Protein AF-A0A7I9XL00-F1 (afdb_monomer_lite)

Radius of gyration: 15.62 Å; chains: 1; bounding box: 48×30×44 Å

Foldseek 3Di:
DPDPDDPQVVLVVLLLVLLLVLLCVLCVVPDDPPPVLVSSLLSVLLQLLLQVLLVPDPDRDPPRRDVVNSVLSNVCSVPDDQPCLCVVPVVCVDPVNLVVLLVVLCVSCVPSDDPPDDPPSVSSSSSSSSSNSSNNVSVVVVVVVVD

pLDDT: mean 73.51, std 13.38, range [37.62, 92.44]

Organism: NCBI:txid386913

Structure (mmCIF, N/CA/C/O backbone):
data_AF-A0A7I9XL00-F1
#
_entry.id   AF-A0A7I9XL00-F1
#
loop_
_atom_site.group_PDB
_atom_site.id
_atom_site.type_symbol
_atom_site.label_atom_id
_atom_site.label_alt_id
_atom_site.label_comp_id
_atom_site.label_asym_id
_atom_site.label_entity_id
_atom_site.label_seq_id
_atom_site.pdbx_PDB_ins_code
_atom_site.Cartn_x
_atom_site.Cartn_y
_atom_site.Cartn_z
_atom_site.occupancy
_atom_site.B_iso_or_equiv
_atom_site.auth_seq_id
_atom_site.auth_comp_id
_atom_site.auth_asym_id
_atom_site.auth_atom_id
_atom_site.pdbx_PDB_model_num
ATOM 1 N N . MET A 1 1 ? 33.917 -15.571 14.246 1.00 37.62 1 MET A N 1
ATOM 2 C CA . MET A 1 1 ? 33.059 -14.558 14.892 1.00 37.62 1 MET A CA 1
ATOM 3 C C . MET A 1 1 ? 31.916 -14.260 13.942 1.00 37.62 1 MET A C 1
ATOM 5 O O . MET A 1 1 ? 32.105 -13.532 12.979 1.00 37.62 1 MET A O 1
ATOM 9 N N . THR A 1 2 ? 30.776 -14.913 14.133 1.00 39.12 2 THR A N 1
ATOM 10 C CA . THR A 1 2 ? 29.528 -14.564 13.445 1.00 39.12 2 THR A CA 1
ATOM 11 C C . THR A 1 2 ? 28.988 -13.285 14.088 1.00 39.12 2 THR A C 1
ATOM 13 O O . THR A 1 2 ? 28.941 -13.229 15.319 1.00 39.12 2 THR A O 1
ATOM 16 N N . PRO A 1 3 ? 28.631 -12.242 13.319 1.00 50.84 3 PRO A N 1
ATOM 17 C CA . PRO A 1 3 ? 28.028 -11.056 13.904 1.00 50.84 3 PRO A CA 1
ATOM 18 C C . PRO A 1 3 ? 26.672 -11.455 14.493 1.00 50.84 3 PRO A C 1
ATOM 20 O O . PRO A 1 3 ? 25.830 -12.025 13.798 1.00 50.84 3 PRO A O 1
ATOM 23 N N . VAL A 1 4 ? 26.484 -11.195 15.787 1.00 48.94 4 VAL A N 1
ATOM 24 C CA . VAL A 1 4 ? 25.173 -11.286 16.433 1.00 48.94 4 VAL A CA 1
ATOM 25 C C . VAL A 1 4 ? 24.336 -10.165 15.832 1.00 48.94 4 VAL A C 1
ATOM 27 O O . VAL A 1 4 ? 24.581 -8.993 16.107 1.00 48.94 4 VAL A O 1
ATOM 30 N N . MET A 1 5 ? 23.416 -10.518 14.937 1.00 50.34 5 MET A N 1
ATOM 31 C CA . MET A 1 5 ? 22.439 -9.566 14.416 1.00 50.34 5 MET A CA 1
ATOM 32 C C . MET A 1 5 ? 21.554 -9.072 15.557 1.00 50.34 5 MET A C 1
ATOM 34 O O . MET A 1 5 ? 21.113 -9.865 16.391 1.00 50.34 5 MET A O 1
ATOM 38 N N . SER A 1 6 ? 21.289 -7.769 15.569 1.00 56.19 6 SER A N 1
ATOM 39 C CA . SER A 1 6 ? 20.308 -7.170 16.469 1.00 56.19 6 SER A CA 1
ATOM 40 C C . SER A 1 6 ? 18.910 -7.716 16.154 1.00 56.19 6 SER A C 1
ATOM 42 O O . SER A 1 6 ? 18.610 -8.014 14.997 1.00 56.19 6 SER A O 1
ATOM 44 N N . THR A 1 7 ? 18.037 -7.826 17.156 1.00 55.16 7 THR A N 1
ATOM 45 C CA . THR A 1 7 ? 16.632 -8.237 16.973 1.00 55.16 7 THR A CA 1
ATOM 46 C C . THR A 1 7 ? 15.918 -7.359 15.942 1.00 55.16 7 THR A C 1
ATOM 48 O O . THR A 1 7 ? 15.261 -7.884 15.050 1.00 55.16 7 THR A O 1
ATOM 51 N N . ALA A 1 8 ? 16.193 -6.052 15.944 1.00 53.59 8 ALA A N 1
ATOM 52 C CA . ALA A 1 8 ? 15.658 -5.112 14.958 1.00 53.59 8 ALA A CA 1
ATOM 53 C C . ALA A 1 8 ? 16.047 -5.452 13.500 1.00 53.59 8 ALA A C 1
ATOM 55 O O . ALA A 1 8 ? 15.244 -5.273 12.586 1.00 53.59 8 ALA A O 1
ATOM 56 N N . ASP A 1 9 ? 17.252 -5.989 13.262 1.00 54.12 9 ASP A N 1
ATOM 57 C CA . ASP A 1 9 ? 17.692 -6.392 11.915 1.00 54.12 9 ASP A CA 1
ATOM 58 C C . ASP A 1 9 ? 17.004 -7.679 11.439 1.00 54.12 9 ASP A C 1
ATOM 60 O O . ASP A 1 9 ? 16.844 -7.897 10.234 1.00 54.12 9 ASP A O 1
ATOM 64 N N . VAL A 1 10 ? 16.625 -8.556 12.372 1.00 58.06 10 VAL A N 1
ATOM 65 C CA . VAL A 1 10 ? 15.839 -9.763 12.085 1.00 58.06 10 VAL A CA 1
ATOM 66 C C . VAL A 1 10 ? 14.405 -9.369 11.731 1.00 58.06 10 VAL A C 1
ATOM 68 O O . VAL A 1 10 ? 13.875 -9.850 10.728 1.00 58.06 10 VAL A O 1
ATOM 71 N N . ASP A 1 11 ? 13.823 -8.434 12.480 1.00 64.38 11 ASP A N 1
ATOM 72 C CA . ASP A 1 11 ? 12.448 -7.969 12.290 1.00 64.38 11 ASP A CA 1
ATOM 73 C C . ASP A 1 11 ? 12.262 -7.279 10.928 1.00 64.38 11 ASP A C 1
ATOM 75 O O . ASP A 1 11 ? 11.355 -7.624 10.169 1.00 64.38 11 ASP A O 1
ATOM 79 N N . VAL A 1 12 ? 13.190 -6.398 10.532 1.00 62.38 12 VAL A N 1
ATOM 80 C CA . VAL A 1 12 ? 13.164 -5.741 9.209 1.00 62.38 12 VAL A CA 1
ATOM 81 C C . VAL A 1 12 ? 13.325 -6.744 8.059 1.00 62.38 12 VAL A C 1
ATOM 83 O O . VAL A 1 12 ? 12.672 -6.614 7.020 1.00 62.38 12 VAL A O 1
ATOM 86 N N . ARG A 1 13 ? 14.168 -7.775 8.213 1.00 66.81 13 ARG A N 1
ATOM 87 C CA . ARG A 1 13 ? 14.308 -8.826 7.186 1.00 66.81 13 ARG A CA 1
ATOM 88 C C . ARG A 1 13 ? 13.046 -9.665 7.045 1.00 66.81 13 ARG A C 1
ATOM 90 O O . ARG A 1 13 ? 12.687 -10.010 5.920 1.00 66.81 13 ARG A O 1
ATOM 97 N N . ASN A 1 14 ? 12.384 -9.979 8.155 1.00 71.50 14 ASN A N 1
ATOM 98 C CA . ASN A 1 14 ? 11.127 -10.716 8.141 1.00 71.50 14 ASN A CA 1
ATOM 99 C C . ASN A 1 14 ? 10.037 -9.904 7.440 1.00 71.50 14 ASN A C 1
ATOM 101 O O . ASN A 1 14 ? 9.396 -10.428 6.535 1.00 71.50 14 ASN A O 1
ATOM 105 N N . LEU A 1 15 ? 9.916 -8.608 7.741 1.00 68.38 15 LEU A N 1
ATOM 106 C CA . LEU A 1 15 ? 8.990 -7.725 7.031 1.00 68.38 15 LEU A CA 1
ATOM 107 C C . LEU A 1 15 ? 9.270 -7.646 5.539 1.00 68.38 15 LEU A C 1
ATOM 109 O O . LEU A 1 15 ? 8.351 -7.754 4.738 1.00 68.38 15 LEU A O 1
ATOM 113 N N . ARG A 1 16 ? 10.536 -7.507 5.141 1.00 73.12 16 ARG A N 1
ATOM 114 C CA . ARG A 1 16 ? 10.888 -7.476 3.719 1.00 73.12 16 ARG A CA 1
ATOM 115 C C . ARG A 1 16 ? 10.515 -8.779 3.016 1.00 73.12 16 ARG A C 1
ATOM 117 O O . ARG A 1 16 ? 10.042 -8.750 1.886 1.00 73.12 16 ARG A O 1
ATOM 124 N N . ARG A 1 17 ? 10.694 -9.922 3.684 1.00 77.50 17 ARG A N 1
ATOM 125 C CA . ARG A 1 17 ? 10.269 -11.231 3.171 1.00 77.50 17 ARG A CA 1
ATOM 126 C C . ARG A 1 17 ? 8.745 -11.329 3.051 1.00 77.50 17 ARG A C 1
ATOM 128 O O . ARG A 1 17 ? 8.262 -11.888 2.069 1.00 77.50 17 ARG A O 1
ATOM 135 N N . LEU A 1 18 ? 8.004 -10.784 4.013 1.00 75.25 18 LEU A N 1
ATOM 136 C CA . LEU A 1 18 ? 6.541 -10.728 3.982 1.00 75.25 18 LEU A CA 1
ATOM 137 C C . LEU A 1 18 ? 6.033 -9.820 2.867 1.00 75.25 18 LEU A C 1
ATOM 139 O O . LEU A 1 18 ? 5.229 -10.259 2.054 1.00 75.25 18 LEU A O 1
ATOM 143 N N . ALA A 1 19 ? 6.588 -8.617 2.751 1.00 76.31 19 ALA A N 1
ATOM 144 C CA . ALA A 1 19 ? 6.299 -7.687 1.667 1.00 76.31 19 ALA A CA 1
ATOM 145 C C . ALA A 1 19 ? 6.606 -8.309 0.296 1.00 76.31 19 ALA A C 1
ATOM 147 O O . ALA A 1 19 ? 5.805 -8.191 -0.624 1.00 76.31 19 ALA A O 1
ATOM 148 N N . ARG A 1 20 ? 7.714 -9.054 0.169 1.00 78.69 20 ARG A N 1
ATOM 149 C CA . ARG A 1 20 ? 8.027 -9.812 -1.052 1.00 78.69 20 ARG A CA 1
ATOM 150 C C . ARG A 1 20 ? 6.998 -10.909 -1.329 1.00 78.69 20 ARG A C 1
ATOM 152 O O . ARG A 1 20 ? 6.561 -11.051 -2.460 1.00 78.69 20 ARG A O 1
ATOM 159 N N . THR A 1 21 ? 6.562 -11.636 -0.301 1.00 78.12 21 THR A N 1
ATOM 160 C CA . THR A 1 21 ? 5.503 -12.655 -0.428 1.00 78.12 21 THR A CA 1
ATOM 161 C C . THR A 1 21 ? 4.178 -12.021 -0.868 1.00 78.12 21 THR A C 1
ATOM 163 O O . THR A 1 21 ? 3.492 -12.573 -1.724 1.00 78.12 21 THR A O 1
ATOM 166 N N . ARG A 1 22 ? 3.835 -10.834 -0.344 1.00 74.62 22 ARG A N 1
ATOM 167 C CA . ARG A 1 22 ? 2.649 -10.073 -0.771 1.00 74.62 22 ARG A CA 1
ATOM 168 C C . ARG A 1 22 ? 2.774 -9.630 -2.219 1.00 74.62 22 ARG A C 1
ATOM 170 O O . ARG A 1 22 ? 1.870 -9.877 -3.007 1.00 74.62 22 ARG A O 1
ATOM 177 N N . ALA A 1 23 ? 3.915 -9.044 -2.572 1.00 75.38 23 ALA A N 1
ATOM 178 C CA . ALA A 1 23 ? 4.228 -8.651 -3.935 1.00 75.38 23 ALA A CA 1
ATOM 179 C C . ALA A 1 23 ? 4.119 -9.838 -4.895 1.00 75.38 23 ALA A C 1
ATOM 181 O O . ALA A 1 23 ? 3.511 -9.704 -5.946 1.00 75.38 23 ALA A O 1
ATOM 182 N N . GLU A 1 24 ? 4.633 -11.016 -4.539 1.00 76.12 24 GLU A N 1
ATOM 183 C CA . GLU A 1 24 ? 4.472 -12.237 -5.335 1.00 76.12 24 GLU A CA 1
ATOM 184 C C . GLU A 1 24 ? 3.000 -12.640 -5.496 1.00 76.12 24 GLU A C 1
ATOM 186 O O . GLU A 1 24 ? 2.601 -13.036 -6.587 1.00 76.12 24 GLU A O 1
ATOM 191 N N . LEU A 1 25 ? 2.177 -12.539 -4.447 1.00 74.19 25 LEU A N 1
ATOM 192 C CA . LEU A 1 25 ? 0.742 -12.838 -4.528 1.00 74.19 25 LEU A CA 1
ATOM 193 C C . LEU A 1 25 ? -0.002 -11.862 -5.449 1.00 74.19 25 LEU A C 1
ATOM 195 O O . LEU A 1 25 ? -0.753 -12.316 -6.308 1.00 74.19 25 LEU A O 1
ATOM 199 N N . LEU A 1 26 ? 0.251 -10.558 -5.306 1.00 67.94 26 LEU A N 1
ATOM 200 C CA . LEU A 1 26 ? -0.349 -9.496 -6.125 1.00 67.94 26 LEU A CA 1
ATOM 201 C C . LEU A 1 26 ? 0.114 -9.591 -7.589 1.00 67.94 26 LEU A C 1
ATOM 203 O O . LEU A 1 26 ? -0.676 -9.484 -8.520 1.00 67.94 26 LEU A O 1
ATOM 207 N N . THR A 1 27 ? 1.398 -9.881 -7.811 1.00 65.69 27 THR A N 1
ATOM 208 C CA . THR A 1 27 ? 2.011 -9.877 -9.151 1.00 65.69 27 THR A CA 1
ATOM 209 C C . THR A 1 27 ? 1.948 -11.210 -9.892 1.00 65.69 27 THR A C 1
ATOM 211 O O . THR A 1 27 ? 2.358 -11.267 -11.054 1.00 65.69 27 THR A O 1
ATOM 214 N N . ARG A 1 28 ? 1.395 -12.277 -9.296 1.00 64.19 28 ARG A N 1
ATOM 215 C CA . ARG A 1 28 ? 1.171 -13.581 -9.964 1.00 64.19 28 ARG A CA 1
ATOM 216 C C . ARG A 1 28 ? 0.326 -13.490 -11.242 1.00 64.19 28 ARG A C 1
ATOM 218 O O . ARG A 1 28 ? 0.296 -14.450 -12.007 1.00 64.19 28 ARG A O 1
ATOM 225 N N . LEU A 1 29 ? -0.330 -12.355 -11.481 1.00 52.41 29 LEU A N 1
ATOM 226 C CA . LEU A 1 29 ? -1.083 -12.048 -12.698 1.00 52.41 29 LEU A CA 1
ATOM 227 C C . LEU A 1 29 ? -0.230 -11.410 -13.816 1.00 52.41 29 LEU A C 1
ATOM 229 O O . LEU A 1 29 ? -0.656 -11.412 -14.968 1.00 52.41 29 LEU A O 1
ATOM 233 N N . VAL A 1 30 ? 0.967 -10.895 -13.505 1.00 51.94 30 VAL A N 1
ATOM 234 C CA . VAL A 1 30 ? 1.711 -9.963 -14.377 1.00 51.94 30 VAL A CA 1
ATOM 235 C C . VAL A 1 30 ? 3.178 -10.358 -14.583 1.00 51.94 30 VAL A C 1
ATOM 237 O O . VAL A 1 30 ? 3.745 -10.087 -15.643 1.00 51.94 30 VAL A O 1
ATOM 240 N N . LEU A 1 31 ? 3.809 -11.035 -13.617 1.00 52.59 31 LEU A N 1
ATOM 241 C CA . LEU A 1 31 ? 5.235 -11.367 -13.674 1.00 52.59 31 LEU A CA 1
ATOM 242 C C . LEU A 1 31 ? 5.494 -12.881 -13.724 1.00 52.59 31 LEU A C 1
ATOM 244 O O . LEU A 1 31 ? 4.894 -13.637 -12.957 1.00 52.59 31 LEU A O 1
ATOM 248 N N . PRO A 1 32 ? 6.420 -13.353 -14.583 1.00 54.34 32 PRO A N 1
ATOM 249 C CA . PRO A 1 32 ? 6.873 -14.736 -14.535 1.00 54.34 32 PRO A CA 1
ATOM 250 C C . PRO A 1 32 ? 7.532 -15.057 -13.177 1.00 54.34 32 PRO A C 1
ATOM 252 O O . PRO A 1 32 ? 8.113 -14.172 -12.542 1.00 54.34 32 PRO A O 1
ATOM 255 N N . PRO A 1 33 ? 7.512 -16.319 -12.721 1.00 54.44 33 PRO A N 1
ATOM 256 C CA . PRO A 1 33 ? 8.251 -16.734 -11.529 1.00 54.44 33 PRO A CA 1
ATOM 257 C C . PRO A 1 33 ? 9.761 -16.456 -11.659 1.00 54.44 33 PRO A C 1
ATOM 259 O O . PRO A 1 33 ? 10.343 -16.710 -12.712 1.00 54.44 33 PRO A O 1
ATOM 262 N N . GLY A 1 34 ? 10.412 -15.998 -10.581 1.00 57.09 34 GLY A N 1
ATOM 263 C CA . GLY A 1 34 ? 11.878 -15.864 -10.504 1.00 57.09 34 GLY A CA 1
ATOM 264 C C . GLY A 1 34 ? 12.460 -14.496 -10.884 1.00 57.09 34 GLY A C 1
ATOM 265 O O . GLY A 1 34 ? 13.677 -14.363 -11.000 1.00 57.09 34 GLY A O 1
ATOM 266 N N . HIS A 1 35 ? 11.631 -13.466 -11.059 1.00 64.75 35 HIS A N 1
ATOM 267 C CA . HIS A 1 35 ? 12.107 -12.093 -11.240 1.00 64.75 35 HIS A CA 1
ATOM 268 C C . HIS A 1 35 ? 12.336 -11.398 -9.882 1.00 64.75 35 HIS A C 1
ATOM 270 O O . HIS A 1 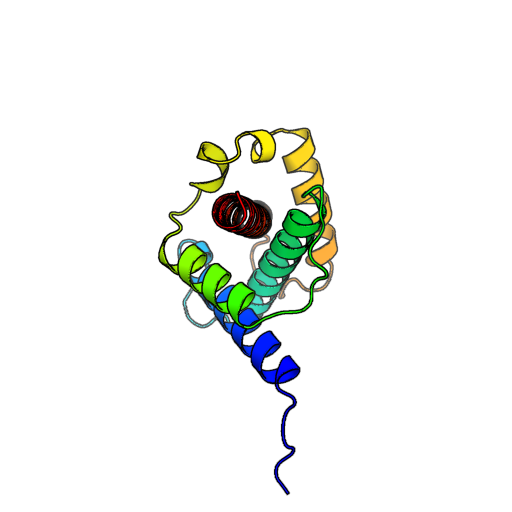35 ? 11.643 -10.453 -9.514 1.00 64.75 35 HIS A O 1
ATOM 276 N N . ASP A 1 36 ? 13.340 -11.850 -9.129 1.00 64.69 36 ASP A N 1
ATOM 277 C CA . ASP A 1 36 ? 13.667 -11.308 -7.797 1.00 64.69 36 ASP A CA 1
ATOM 278 C C . ASP A 1 36 ? 13.859 -9.769 -7.750 1.00 64.69 36 ASP A C 1
ATOM 280 O O . ASP A 1 36 ? 13.385 -9.147 -6.795 1.00 64.69 36 ASP A O 1
ATOM 284 N N . PRO A 1 37 ? 14.465 -9.100 -8.761 1.00 70.69 37 PRO A N 1
ATOM 285 C CA . PRO A 1 37 ? 14.680 -7.650 -8.707 1.00 70.69 37 PRO A CA 1
ATOM 286 C C . PRO A 1 37 ? 13.396 -6.815 -8.709 1.00 70.69 37 PRO A C 1
ATOM 288 O O . PRO A 1 37 ? 13.352 -5.761 -8.081 1.00 70.69 37 PRO A O 1
ATOM 291 N N . ILE A 1 38 ? 12.346 -7.259 -9.409 1.00 75.19 38 ILE A N 1
ATOM 292 C CA . ILE A 1 38 ? 11.084 -6.508 -9.460 1.00 75.19 38 ILE A CA 1
ATOM 293 C C . ILE A 1 38 ? 10.246 -6.757 -8.207 1.00 75.19 38 ILE A C 1
ATOM 295 O O . ILE A 1 38 ? 9.614 -5.829 -7.711 1.00 75.19 38 ILE A O 1
ATOM 299 N N . LEU A 1 39 ? 10.324 -7.958 -7.628 1.00 76.25 39 LEU A N 1
ATOM 300 C CA . LEU A 1 39 ? 9.679 -8.270 -6.353 1.00 76.25 39 LEU A CA 1
ATOM 301 C C . LEU A 1 39 ? 10.239 -7.421 -5.207 1.00 76.25 39 LEU A C 1
ATOM 303 O O . LEU A 1 39 ? 9.489 -7.026 -4.319 1.00 76.25 39 LEU A O 1
ATOM 307 N N . ASP A 1 40 ? 11.530 -7.082 -5.247 1.00 78.44 40 ASP A N 1
ATOM 308 C CA . ASP A 1 40 ? 12.135 -6.165 -4.277 1.00 78.44 40 ASP A CA 1
ATOM 309 C C . ASP A 1 40 ? 11.616 -4.733 -4.398 1.00 78.44 40 ASP A C 1
ATOM 311 O O . ASP A 1 40 ? 11.383 -4.081 -3.380 1.00 78.44 40 ASP A O 1
ATOM 315 N N . ILE A 1 41 ? 11.378 -4.261 -5.622 1.00 80.81 41 ILE A N 1
ATOM 316 C CA . ILE A 1 41 ? 10.772 -2.947 -5.871 1.00 80.81 41 ILE A CA 1
ATOM 317 C C . ILE A 1 41 ? 9.329 -2.935 -5.362 1.00 80.81 41 ILE A C 1
ATOM 319 O O . ILE A 1 41 ? 8.948 -2.026 -4.629 1.00 80.81 41 ILE A O 1
ATOM 323 N N . MET A 1 42 ? 8.551 -3.968 -5.685 1.00 82.31 42 MET A N 1
ATOM 324 C CA . MET A 1 42 ? 7.167 -4.106 -5.226 1.00 82.31 42 MET A CA 1
ATOM 325 C C . MET A 1 42 ? 7.066 -4.213 -3.701 1.00 82.31 42 MET A C 1
ATOM 327 O O . MET A 1 42 ? 6.226 -3.559 -3.091 1.00 82.31 42 MET A O 1
ATOM 331 N N . ALA A 1 43 ? 7.972 -4.955 -3.059 1.00 82.50 43 ALA A N 1
ATOM 332 C CA . ALA A 1 43 ? 8.056 -5.012 -1.603 1.00 82.50 43 ALA A CA 1
ATOM 333 C C . ALA A 1 43 ? 8.363 -3.634 -0.990 1.00 82.50 43 ALA A C 1
ATOM 335 O O . ALA A 1 43 ? 7.808 -3.279 0.049 1.00 82.50 43 ALA A O 1
ATOM 336 N N . THR A 1 44 ? 9.235 -2.842 -1.624 1.00 85.00 44 THR A N 1
ATOM 337 C CA . THR A 1 44 ? 9.514 -1.465 -1.195 1.00 85.00 44 THR A CA 1
ATOM 338 C C . THR A 1 44 ? 8.300 -0.555 -1.360 1.00 85.00 44 THR A C 1
ATOM 340 O O . THR A 1 44 ? 8.025 0.227 -0.454 1.00 85.00 44 THR A O 1
ATOM 343 N N . ILE A 1 45 ? 7.558 -0.675 -2.462 1.00 88.19 45 ILE A N 1
ATOM 344 C CA . ILE A 1 45 ? 6.324 0.087 -2.684 1.00 88.19 45 ILE A CA 1
ATOM 345 C C . ILE A 1 45 ? 5.284 -0.239 -1.604 1.00 88.19 45 ILE A C 1
ATOM 347 O O . ILE A 1 45 ? 4.739 0.674 -0.990 1.00 88.19 45 I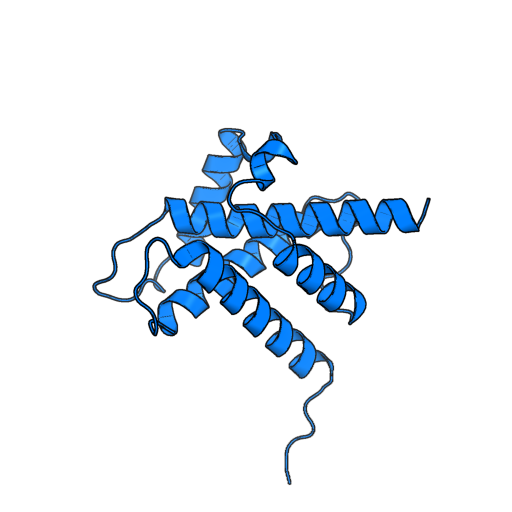LE A O 1
ATOM 351 N N . TRP A 1 46 ? 5.066 -1.523 -1.317 1.00 87.62 46 TRP A N 1
ATOM 352 C CA . TRP A 1 46 ? 4.119 -1.957 -0.290 1.00 87.62 46 TRP A CA 1
ATOM 353 C C . TRP A 1 46 ? 4.490 -1.436 1.107 1.00 87.62 46 TRP A C 1
ATOM 355 O O . TRP A 1 46 ? 3.641 -0.925 1.831 1.00 87.62 46 TRP A O 1
ATOM 365 N N . LEU A 1 47 ? 5.775 -1.508 1.482 1.00 84.81 47 LEU A N 1
ATOM 366 C CA . LEU A 1 47 ? 6.261 -0.983 2.765 1.00 84.81 47 LEU A CA 1
ATOM 367 C C . LEU A 1 47 ? 6.123 0.543 2.872 1.00 84.81 47 LEU A C 1
ATOM 369 O O . LEU A 1 47 ? 5.873 1.059 3.965 1.00 84.81 47 LEU A O 1
ATOM 373 N N . ASP A 1 48 ? 6.293 1.268 1.764 1.00 88.94 48 ASP A N 1
ATOM 374 C CA . ASP A 1 48 ? 6.049 2.712 1.732 1.00 88.94 48 ASP A CA 1
ATOM 375 C C . ASP A 1 48 ? 4.565 3.024 1.955 1.00 88.94 48 ASP A C 1
ATOM 377 O O . ASP A 1 48 ? 4.247 3.861 2.798 1.00 88.94 48 ASP A O 1
ATOM 381 N N . GLY A 1 49 ? 3.668 2.292 1.288 1.00 89.31 49 GLY A N 1
ATOM 382 C CA . GLY A 1 49 ? 2.223 2.399 1.493 1.00 89.31 49 GLY A CA 1
ATOM 383 C C . GLY A 1 49 ? 1.818 2.101 2.934 1.00 89.31 49 GLY A C 1
ATOM 384 O O . GLY A 1 49 ? 1.133 2.898 3.569 1.00 89.31 49 GLY A O 1
ATOM 385 N N . LEU A 1 50 ? 2.340 1.016 3.511 1.00 87.06 50 LEU A N 1
ATOM 386 C CA . LEU A 1 50 ? 2.131 0.673 4.920 1.00 87.06 50 LEU A CA 1
ATOM 387 C C . LEU A 1 50 ? 2.560 1.804 5.861 1.00 87.06 50 LEU A C 1
ATOM 389 O O . LEU A 1 50 ? 1.855 2.155 6.807 1.00 87.06 50 LEU A O 1
ATOM 393 N N . THR A 1 51 ? 3.716 2.403 5.586 1.00 86.06 51 THR A N 1
ATOM 394 C CA . THR A 1 51 ? 4.215 3.539 6.362 1.00 86.06 51 THR A CA 1
ATOM 395 C C . THR A 1 51 ? 3.285 4.746 6.240 1.00 86.06 51 THR A C 1
ATOM 397 O O . THR A 1 51 ? 3.001 5.392 7.247 1.00 86.06 51 THR A O 1
ATOM 400 N N . ALA A 1 52 ? 2.793 5.039 5.033 1.00 88.62 52 ALA A N 1
ATOM 401 C CA . ALA A 1 52 ? 1.845 6.121 4.798 1.00 88.62 52 ALA A CA 1
ATOM 402 C C . ALA A 1 52 ? 0.516 5.882 5.536 1.00 88.62 52 ALA A C 1
ATOM 404 O O . ALA A 1 52 ? 0.036 6.786 6.215 1.00 88.62 52 ALA A O 1
ATOM 405 N N . GLY A 1 53 ? -0.026 4.661 5.510 1.00 87.06 53 GLY A N 1
ATOM 406 C CA . GLY A 1 53 ? -1.250 4.316 6.239 1.00 87.06 53 GLY A CA 1
ATOM 407 C C . GLY A 1 53 ? -1.128 4.528 7.752 1.00 87.06 53 GLY A C 1
ATOM 408 O O . GLY A 1 53 ? -2.014 5.116 8.368 1.00 87.06 53 GLY A O 1
ATOM 409 N N . PHE A 1 54 ? 0.004 4.161 8.362 1.00 84.56 54 PHE A N 1
ATOM 410 C CA . PHE A 1 54 ? 0.236 4.442 9.787 1.00 84.56 54 PHE A CA 1
ATOM 411 C C . PHE A 1 54 ? 0.381 5.935 10.108 1.00 84.56 54 PHE A C 1
ATOM 413 O O . PHE A 1 54 ? 0.159 6.341 11.246 1.00 84.56 54 PHE A O 1
ATOM 420 N N . GLN A 1 55 ? 0.741 6.769 9.133 1.00 85.25 55 GLN A N 1
ATOM 421 C CA . GLN A 1 55 ? 0.772 8.225 9.306 1.00 85.25 55 GLN A CA 1
ATOM 422 C C . GLN A 1 55 ? -0.618 8.863 9.196 1.00 85.25 55 GLN A C 1
ATOM 424 O O . GLN A 1 55 ? -0.792 9.995 9.642 1.00 85.25 55 GLN A O 1
ATOM 429 N N . MET A 1 56 ? -1.598 8.160 8.620 1.00 85.00 56 MET A N 1
ATOM 430 C CA . MET A 1 56 ? -2.969 8.654 8.451 1.00 85.00 56 MET A CA 1
ATOM 431 C C . MET A 1 56 ? -3.825 8.506 9.717 1.00 85.00 56 MET A C 1
ATOM 433 O O . MET A 1 56 ? -4.867 9.148 9.823 1.00 85.00 56 MET A O 1
ATOM 437 N N . VAL A 1 57 ? -3.406 7.691 10.688 1.00 81.62 57 VAL A N 1
ATOM 438 C CA . VAL A 1 57 ? -4.145 7.486 11.943 1.00 81.62 57 VAL A CA 1
ATOM 439 C C . VAL A 1 57 ? -3.794 8.534 13.004 1.00 81.62 57 VAL A C 1
ATOM 441 O O . VAL A 1 57 ? -2.636 8.909 13.165 1.00 81.62 57 VAL A O 1
ATOM 444 N N . GLU A 1 58 ? -4.804 8.992 13.761 1.00 61.16 58 GLU A N 1
ATOM 445 C CA . GLU A 1 58 ? -4.709 10.111 14.726 1.00 61.16 58 GLU A CA 1
ATOM 446 C C . GLU A 1 58 ? -3.635 9.926 15.815 1.00 61.16 58 GLU A C 1
ATOM 448 O O . GLU A 1 58 ? -3.141 10.905 16.374 1.00 61.16 58 GLU A O 1
ATOM 453 N N . HIS A 1 59 ? -3.263 8.677 16.110 1.00 59.94 59 HIS A N 1
ATOM 454 C CA . HIS A 1 59 ? -2.201 8.318 17.048 1.00 59.94 59 HIS A CA 1
ATOM 455 C C . HIS A 1 59 ? -1.136 7.514 16.298 1.00 59.94 59 HIS A C 1
ATOM 457 O O . HIS A 1 59 ? -1.156 6.285 16.359 1.00 59.94 59 HIS A O 1
ATOM 463 N N . PRO A 1 60 ? -0.227 8.175 15.560 1.00 55.44 60 PRO A N 1
ATOM 464 C CA . PRO A 1 60 ? 0.760 7.475 14.756 1.00 55.44 60 PRO A CA 1
ATOM 465 C C . PRO A 1 60 ? 1.663 6.653 15.677 1.00 55.44 60 PRO A C 1
ATOM 467 O O . PRO A 1 60 ? 2.468 7.198 16.440 1.00 55.44 60 PRO A O 1
ATOM 470 N N . THR A 1 61 ? 1.525 5.329 15.623 1.00 53.16 61 THR A N 1
ATOM 471 C CA . THR A 1 61 ? 2.452 4.418 16.288 1.00 53.16 61 THR A CA 1
ATOM 472 C C . THR A 1 61 ? 3.830 4.675 15.677 1.00 53.16 61 THR A C 1
ATOM 474 O O . THR A 1 61 ? 3.958 4.632 14.449 1.00 53.16 61 THR A O 1
ATOM 477 N N . PRO A 1 62 ? 4.873 4.999 16.469 1.00 50.91 62 PRO A N 1
ATOM 478 C CA . PRO A 1 62 ? 6.204 5.183 15.911 1.00 50.91 62 PRO A CA 1
ATOM 479 C C . PRO A 1 62 ? 6.560 3.917 15.136 1.00 50.91 62 PRO A C 1
ATOM 481 O O . PRO A 1 62 ? 6.388 2.818 15.664 1.00 50.91 62 PRO A O 1
ATOM 484 N N . VAL A 1 63 ? 7.015 4.080 13.888 1.00 50.47 63 VAL A N 1
ATOM 485 C CA . VAL A 1 63 ? 7.404 2.983 12.989 1.00 50.47 63 VAL A CA 1
ATOM 486 C C . VAL A 1 63 ? 8.660 2.314 13.554 1.00 50.47 63 VAL A C 1
ATOM 488 O O . VAL A 1 63 ? 9.788 2.539 13.128 1.00 50.47 63 VAL A O 1
ATOM 491 N N . GLY A 1 64 ? 8.454 1.538 14.607 1.00 51.59 64 GLY A N 1
ATOM 492 C CA . GLY A 1 64 ? 9.368 0.602 15.215 1.00 51.59 64 GLY A CA 1
ATOM 493 C C . GLY A 1 64 ? 8.659 -0.736 15.164 1.00 51.59 64 GLY A C 1
ATOM 494 O O . GLY A 1 64 ? 7.573 -0.898 15.719 1.00 51.59 64 GLY A O 1
ATOM 495 N N . VAL A 1 65 ? 9.244 -1.679 14.437 1.00 50.47 65 VAL A N 1
ATOM 496 C CA . VAL A 1 65 ? 8.657 -2.999 14.232 1.00 50.47 65 VAL A CA 1
ATOM 497 C C . VAL A 1 65 ? 8.695 -3.735 15.562 1.00 50.47 65 VAL A C 1
ATOM 499 O O . VAL A 1 65 ? 9.729 -4.259 15.963 1.00 50.47 65 VAL A O 1
ATOM 502 N N . SER A 1 66 ? 7.585 -3.716 16.292 1.00 60.34 66 SER A N 1
ATOM 503 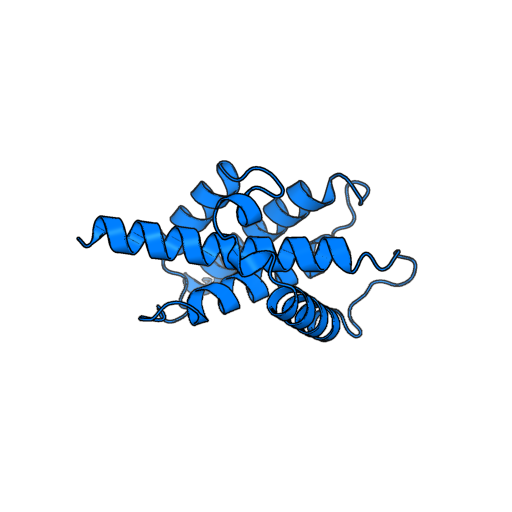C CA . SER A 1 66 ? 7.399 -4.632 17.411 1.00 60.34 66 SER A CA 1
ATOM 504 C C . SER A 1 66 ? 7.021 -6.008 16.862 1.00 60.34 66 SER A C 1
ATOM 506 O O . SER A 1 66 ? 6.430 -6.108 15.784 1.00 60.34 66 SER A O 1
ATOM 508 N N . SER A 1 67 ? 7.313 -7.079 17.603 1.00 61.88 67 SER A N 1
ATOM 509 C CA . SER A 1 67 ? 6.912 -8.436 17.202 1.00 61.88 67 SER A CA 1
ATOM 510 C C . SER A 1 67 ? 5.403 -8.544 16.948 1.00 61.88 67 SER A C 1
ATOM 512 O O . SER A 1 67 ? 4.989 -9.206 16.007 1.00 61.88 67 SER A O 1
ATOM 514 N N . ARG A 1 68 ? 4.586 -7.804 17.710 1.00 66.88 68 ARG A N 1
ATOM 515 C CA . ARG A 1 68 ? 3.129 -7.733 17.512 1.00 66.88 68 ARG A CA 1
ATOM 516 C C . ARG A 1 68 ? 2.729 -7.117 16.177 1.00 66.88 68 ARG A C 1
ATOM 518 O O . ARG A 1 68 ? 1.805 -7.617 15.550 1.00 66.88 68 ARG A O 1
ATOM 525 N N . LEU A 1 69 ? 3.424 -6.067 15.737 1.00 68.81 69 LEU A N 1
ATOM 526 C CA . LEU A 1 69 ? 3.170 -5.466 14.429 1.00 68.81 69 LEU A CA 1
ATOM 527 C C . LEU A 1 69 ? 3.514 -6.456 13.308 1.00 68.81 69 LEU A C 1
ATOM 529 O O . LEU A 1 69 ? 2.765 -6.576 12.347 1.00 68.81 69 LEU A O 1
ATOM 533 N N . ALA A 1 70 ? 4.615 -7.201 13.442 1.00 67.06 70 ALA A N 1
ATOM 534 C CA . ALA A 1 70 ? 4.986 -8.227 12.469 1.00 67.06 70 ALA A CA 1
ATOM 535 C C . ALA A 1 70 ? 3.960 -9.374 12.400 1.00 67.06 70 ALA A C 1
ATOM 537 O O . ALA A 1 70 ? 3.604 -9.796 11.301 1.00 67.06 70 ALA A O 1
ATOM 538 N N . ASP A 1 71 ? 3.451 -9.830 13.548 1.00 68.62 71 ASP A N 1
ATOM 539 C CA . ASP A 1 71 ? 2.407 -10.860 13.616 1.00 68.62 71 ASP A CA 1
ATOM 540 C C . ASP A 1 71 ? 1.084 -10.356 13.008 1.00 68.62 71 ASP A C 1
ATOM 542 O O . ASP A 1 71 ? 0.475 -11.042 12.190 1.00 68.62 71 ASP A O 1
ATOM 546 N N . ALA A 1 72 ? 0.668 -9.125 13.323 1.00 72.44 72 ALA A N 1
ATOM 547 C CA . ALA A 1 72 ? -0.539 -8.519 12.755 1.00 72.44 72 ALA A CA 1
ATOM 548 C C . ALA A 1 72 ? -0.434 -8.330 11.231 1.00 72.44 72 ALA A C 1
ATOM 550 O O . ALA A 1 72 ? -1.391 -8.584 10.495 1.00 72.44 72 ALA A O 1
ATOM 551 N N . LEU A 1 73 ? 0.748 -7.937 10.745 1.00 72.88 73 LEU A N 1
ATOM 552 C CA . LEU A 1 73 ? 1.032 -7.861 9.315 1.00 72.88 73 LEU A CA 1
ATOM 553 C C . LEU A 1 73 ? 0.954 -9.239 8.665 1.00 72.88 73 LEU A C 1
ATOM 555 O O . LEU A 1 73 ? 0.370 -9.336 7.594 1.00 72.88 73 LEU A O 1
ATOM 559 N N . TYR A 1 74 ? 1.489 -10.288 9.301 1.00 69.81 74 TYR A N 1
ATOM 560 C CA . TYR A 1 74 ? 1.413 -11.662 8.799 1.00 69.81 74 TYR A CA 1
ATOM 561 C C . TYR A 1 74 ? -0.032 -12.145 8.642 1.00 69.81 74 TYR A C 1
ATOM 563 O O . TYR A 1 74 ? -0.396 -12.631 7.572 1.00 69.81 74 TYR A O 1
ATOM 571 N N . GLU A 1 75 ? -0.856 -11.976 9.676 1.00 73.19 75 GLU A N 1
ATOM 572 C CA . GLU A 1 75 ? -2.267 -12.380 9.657 1.00 73.19 75 GLU A CA 1
ATOM 573 C C . GLU A 1 75 ? -3.061 -11.610 8.594 1.00 73.19 75 GLU A C 1
ATOM 575 O O . GLU A 1 75 ? -3.803 -12.207 7.813 1.00 73.19 75 GLU A O 1
ATOM 580 N N . THR A 1 76 ? -2.834 -10.296 8.485 1.00 74.38 76 THR A N 1
ATOM 581 C CA . THR A 1 76 ? -3.449 -9.466 7.434 1.00 74.38 76 THR A CA 1
ATOM 582 C C . THR A 1 76 ? -3.076 -9.984 6.043 1.00 74.38 76 THR A C 1
ATOM 584 O O . THR A 1 76 ? -3.930 -10.128 5.173 1.00 74.38 76 THR A O 1
ATOM 587 N N . LEU A 1 77 ? -1.804 -10.329 5.841 1.00 69.62 77 LEU A N 1
ATOM 588 C CA . LEU A 1 77 ? -1.285 -10.868 4.584 1.00 69.62 77 LEU A CA 1
ATOM 589 C C . LEU A 1 77 ? -1.897 -12.226 4.222 1.00 69.62 77 LEU A C 1
ATOM 591 O O . LEU A 1 77 ? -2.153 -12.486 3.046 1.00 69.62 77 LEU A O 1
ATOM 595 N N . ALA A 1 78 ? -2.103 -13.087 5.221 1.00 66.94 78 ALA A N 1
ATOM 596 C CA . ALA A 1 78 ? -2.669 -14.420 5.049 1.00 66.94 78 ALA A CA 1
ATOM 597 C C . ALA A 1 78 ? -4.175 -14.391 4.736 1.00 66.94 78 ALA A C 1
ATOM 599 O O . ALA A 1 78 ? -4.666 -15.299 4.066 1.00 66.94 78 ALA A O 1
ATOM 600 N N . GLY A 1 79 ? -4.891 -13.365 5.209 1.00 65.25 79 GLY A N 1
ATOM 601 C CA . GLY A 1 79 ? -6.339 -13.221 5.035 1.00 65.25 79 GLY A CA 1
ATOM 602 C C . GLY A 1 79 ? -6.790 -12.294 3.903 1.00 65.25 79 GLY A C 1
ATOM 603 O O . GLY A 1 79 ? -7.970 -12.306 3.567 1.00 65.25 79 GLY A O 1
ATOM 604 N N . ALA A 1 80 ? -5.903 -11.481 3.321 1.00 61.69 80 ALA A N 1
ATOM 605 C CA . ALA A 1 80 ? -6.312 -10.433 2.385 1.00 61.69 80 ALA A CA 1
ATOM 606 C C . ALA A 1 80 ? -6.536 -10.940 0.948 1.00 61.69 80 ALA A C 1
ATOM 608 O O . ALA A 1 80 ? -5.590 -11.347 0.261 1.00 61.69 80 ALA A O 1
ATOM 609 N N . GLU A 1 81 ? -7.778 -10.816 0.477 1.00 66.62 81 GLU A N 1
ATOM 610 C CA . GLU A 1 81 ? -8.172 -10.978 -0.927 1.00 66.62 81 GLU A CA 1
ATOM 611 C C . GLU A 1 81 ? -7.736 -9.758 -1.762 1.00 66.62 81 GLU A C 1
ATOM 613 O O . GLU A 1 81 ? -7.652 -8.640 -1.249 1.00 66.62 81 GLU A O 1
ATOM 618 N N . LEU A 1 82 ? -7.413 -9.978 -3.041 1.00 64.25 82 LEU A N 1
ATOM 619 C CA . LEU A 1 82 ? -6.986 -8.919 -3.967 1.00 64.25 82 LEU A CA 1
ATOM 620 C C . LEU A 1 82 ? -8.110 -7.888 -4.155 1.00 64.25 82 LEU A C 1
ATOM 622 O O . LEU A 1 82 ? -9.262 -8.288 -4.316 1.00 64.25 82 LEU A O 1
ATOM 626 N N . CYS A 1 83 ? -7.772 -6.597 -4.170 1.00 65.38 83 CYS A N 1
ATOM 627 C CA . CYS A 1 83 ? -8.700 -5.478 -4.388 1.00 65.38 83 CYS A CA 1
ATOM 628 C C . CYS A 1 83 ? -9.805 -5.315 -3.323 1.00 65.38 83 CYS A C 1
ATOM 630 O O . CYS A 1 83 ? -10.689 -4.473 -3.478 1.00 65.38 83 CYS A O 1
ATOM 632 N N . SER A 1 84 ? -9.769 -6.088 -2.232 1.00 71.31 84 SER A N 1
ATOM 633 C CA . SER A 1 84 ? -10.725 -5.972 -1.116 1.00 71.31 84 SER A CA 1
ATOM 634 C C . SER A 1 84 ? -10.562 -4.671 -0.320 1.00 71.31 84 SER A C 1
ATOM 636 O O . SER A 1 84 ? -11.461 -4.261 0.413 1.00 71.31 84 SER A O 1
ATOM 638 N N . GLU A 1 85 ? -9.419 -3.999 -0.459 1.00 75.56 85 GLU A N 1
ATOM 639 C CA . GLU A 1 85 ? -9.107 -2.732 0.192 1.00 75.56 85 GLU A CA 1
ATOM 640 C C . GLU A 1 85 ? -10.097 -1.616 -0.141 1.00 75.56 85 GLU A C 1
ATOM 642 O O . GLU A 1 85 ? -10.435 -0.847 0.753 1.00 75.56 85 GLU A O 1
ATOM 647 N N . TYR A 1 86 ? -10.611 -1.560 -1.369 1.00 76.44 86 TYR A N 1
ATOM 648 C CA . TYR A 1 86 ? -11.533 -0.507 -1.804 1.00 76.44 86 TYR A CA 1
ATOM 649 C C . TYR A 1 86 ? -12.954 -0.700 -1.265 1.00 76.44 86 TYR A C 1
ATOM 651 O O . TYR A 1 86 ? -13.669 0.271 -1.025 1.00 76.44 86 TYR A O 1
ATOM 659 N N . GLU A 1 87 ? -13.372 -1.948 -1.033 1.00 81.94 87 GLU A N 1
ATOM 660 C CA . GLU A 1 87 ? -14.652 -2.234 -0.375 1.00 81.94 87 GLU A CA 1
ATOM 661 C C . GLU A 1 87 ? -14.603 -1.878 1.116 1.00 81.94 87 GLU A C 1
ATOM 663 O O . GLU A 1 87 ? -15.595 -1.424 1.690 1.00 81.94 87 GLU A O 1
ATOM 668 N N . GLU A 1 88 ? -13.448 -2.089 1.749 1.00 83.00 88 GLU A N 1
ATOM 669 C CA . GLU A 1 88 ? -13.256 -1.842 3.176 1.00 83.00 88 GLU A CA 1
ATOM 670 C C . GLU A 1 88 ? -12.943 -0.374 3.502 1.00 83.00 88 GLU A C 1
ATOM 672 O O . GLU A 1 88 ? -13.396 0.126 4.535 1.00 83.00 88 GLU A O 1
ATOM 677 N N . PHE A 1 89 ? -12.207 0.305 2.621 1.00 87.62 89 PHE A N 1
ATOM 678 C CA . PHE A 1 89 ? -11.793 1.704 2.736 1.00 87.62 89 PHE A CA 1
ATOM 679 C C . PHE A 1 89 ? -12.121 2.455 1.433 1.00 87.62 89 PHE A C 1
ATOM 681 O O . PHE A 1 89 ? -11.237 2.670 0.597 1.00 87.62 89 PHE A O 1
ATOM 688 N N . PRO A 1 90 ? -13.389 2.863 1.228 1.00 86.44 90 PRO A N 1
ATOM 689 C CA . PRO A 1 90 ? -13.822 3.538 0.003 1.00 86.44 90 PRO A CA 1
ATOM 690 C C . PRO A 1 90 ? -13.071 4.841 -0.291 1.00 86.44 90 PRO A C 1
ATOM 692 O O . PRO A 1 90 ? -12.966 5.250 -1.442 1.00 86.44 90 PRO A O 1
ATOM 695 N N . GLU A 1 91 ? -12.524 5.497 0.732 1.00 87.94 91 GLU A N 1
ATOM 696 C CA . GLU A 1 91 ? -11.678 6.683 0.595 1.00 87.94 91 GLU A CA 1
ATOM 697 C C . GLU A 1 91 ? -10.397 6.434 -0.213 1.00 87.94 91 GLU A C 1
ATOM 699 O O . GLU A 1 91 ? -9.825 7.379 -0.751 1.00 87.94 91 GLU A O 1
ATOM 704 N N . LEU A 1 92 ? -9.952 5.178 -0.320 1.00 89.19 92 LEU A N 1
ATOM 705 C CA . LEU A 1 92 ? -8.802 4.816 -1.141 1.00 89.19 92 LEU A CA 1
ATOM 706 C C . LEU A 1 92 ? -9.150 4.788 -2.634 1.00 89.19 92 LEU A C 1
ATOM 708 O O . LEU A 1 92 ? -8.238 4.860 -3.445 1.00 89.19 92 LEU A O 1
ATOM 712 N N . ASP A 1 93 ? -10.429 4.710 -3.015 1.00 87.56 93 ASP A N 1
ATOM 713 C CA . ASP A 1 93 ? -10.888 4.789 -4.417 1.00 87.56 93 ASP A CA 1
ATOM 714 C C . ASP A 1 93 ? -11.157 6.242 -4.867 1.00 87.56 93 ASP A C 1
ATOM 716 O O . ASP A 1 93 ? -11.533 6.505 -6.009 1.00 87.56 93 ASP A O 1
ATOM 720 N N . ASP A 1 94 ? -10.969 7.221 -3.975 1.00 91.75 94 ASP A N 1
ATOM 721 C CA . ASP A 1 94 ? -11.139 8.631 -4.313 1.00 91.75 94 ASP A CA 1
ATOM 722 C C . ASP A 1 94 ? -10.097 9.094 -5.348 1.00 91.75 94 ASP A C 1
ATOM 724 O O . ASP A 1 94 ? -8.916 8.743 -5.282 1.00 91.75 94 ASP A O 1
ATOM 728 N N . ALA A 1 95 ? -10.530 9.922 -6.302 1.00 89.06 95 ALA A N 1
ATOM 729 C CA . ALA A 1 95 ? -9.681 10.380 -7.398 1.00 89.06 95 ALA A CA 1
ATOM 730 C C . ALA A 1 95 ? -8.454 11.171 -6.910 1.00 89.06 95 ALA A C 1
ATOM 732 O O . ALA A 1 95 ? -7.359 10.979 -7.441 1.00 89.06 95 ALA A O 1
ATOM 733 N N . ASP A 1 96 ? -8.606 12.005 -5.876 1.00 92.44 96 ASP A N 1
ATOM 734 C CA . ASP A 1 96 ? -7.491 12.782 -5.330 1.00 92.44 96 ASP A CA 1
ATOM 735 C C . ASP A 1 96 ? -6.489 11.857 -4.617 1.00 92.44 96 ASP A C 1
ATOM 737 O O . ASP A 1 96 ? -5.273 12.082 -4.666 1.00 92.44 96 ASP A O 1
ATOM 741 N N . PHE A 1 97 ? -6.978 10.784 -3.983 1.00 90.19 97 PHE A N 1
ATOM 742 C CA . PHE A 1 97 ? -6.122 9.759 -3.388 1.00 90.19 97 PHE A CA 1
ATOM 743 C C . PHE A 1 97 ? -5.364 8.968 -4.459 1.00 90.19 97 PHE A C 1
ATOM 745 O O . PHE A 1 97 ? -4.154 8.769 -4.329 1.00 90.19 97 PHE A O 1
ATOM 752 N N . GLN A 1 98 ? -6.036 8.565 -5.539 1.00 89.62 98 GLN A N 1
ATOM 753 C CA . GLN A 1 98 ? -5.412 7.849 -6.653 1.00 89.62 98 GLN A CA 1
ATOM 754 C C . GLN A 1 98 ? -4.330 8.689 -7.347 1.00 89.62 98 GLN A C 1
ATOM 756 O O . GLN A 1 98 ? -3.238 8.181 -7.620 1.00 89.62 98 GLN A O 1
ATOM 761 N N . ASP A 1 99 ? -4.563 9.989 -7.540 1.00 91.81 99 ASP A N 1
ATOM 762 C CA . ASP A 1 99 ? -3.553 10.915 -8.065 1.00 91.81 99 ASP A CA 1
ATOM 763 C C . ASP A 1 99 ? -2.337 11.034 -7.128 1.00 91.81 99 ASP A C 1
ATOM 765 O O . ASP A 1 99 ? -1.181 11.029 -7.576 1.00 91.81 99 ASP A O 1
ATOM 769 N N . LEU A 1 100 ? -2.568 11.087 -5.810 1.00 91.31 100 LEU A N 1
ATOM 770 C CA . LEU A 1 100 ? -1.499 11.090 -4.810 1.00 91.31 100 LEU A CA 1
ATOM 771 C C . LEU A 1 100 ? -0.697 9.786 -4.845 1.00 91.31 100 LEU A C 1
ATOM 773 O O . LEU 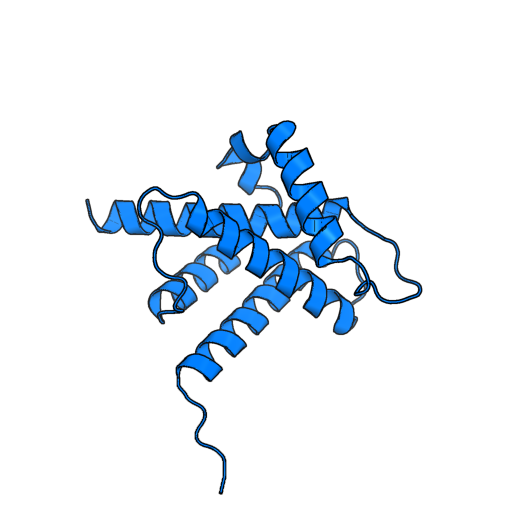A 1 100 ? 0.540 9.830 -4.851 1.00 91.31 100 LEU A O 1
ATOM 777 N N . ALA A 1 101 ? -1.382 8.644 -4.890 1.00 91.12 101 ALA A N 1
ATOM 778 C CA . ALA A 1 101 ? -0.776 7.321 -4.944 1.00 91.12 101 ALA A CA 1
ATOM 779 C C . ALA A 1 101 ? 0.091 7.171 -6.201 1.00 91.12 101 ALA A C 1
ATOM 781 O O . ALA A 1 101 ? 1.267 6.810 -6.101 1.00 91.12 101 ALA A O 1
ATOM 782 N N . CYS A 1 102 ? -0.428 7.569 -7.366 1.00 90.25 102 CYS A N 1
ATOM 783 C CA . CYS A 1 102 ? 0.320 7.599 -8.622 1.00 90.25 102 CYS A CA 1
ATOM 784 C C . CYS A 1 102 ? 1.579 8.465 -8.503 1.00 90.25 102 CYS A C 1
ATOM 786 O O . CYS A 1 102 ? 2.685 8.012 -8.807 1.00 90.25 102 CYS A O 1
ATOM 788 N N . GLY A 1 103 ? 1.446 9.692 -7.989 1.00 91.00 103 GLY A N 1
ATOM 789 C CA . GLY A 1 103 ? 2.578 10.600 -7.805 1.00 91.00 103 GLY A CA 1
ATOM 790 C C . GLY A 1 103 ? 3.615 10.100 -6.793 1.00 91.00 103 GLY A C 1
ATOM 791 O O . GLY A 1 103 ? 4.802 10.422 -6.907 1.00 91.00 103 GLY A O 1
ATOM 792 N N . ARG A 1 104 ? 3.202 9.320 -5.788 1.00 91.06 104 ARG A N 1
ATOM 793 C CA . ARG A 1 104 ? 4.107 8.711 -4.806 1.00 91.06 104 ARG A CA 1
ATOM 794 C C . ARG A 1 104 ? 4.851 7.522 -5.404 1.00 91.06 104 ARG A C 1
ATOM 796 O O . ARG A 1 104 ? 6.075 7.461 -5.287 1.00 91.06 104 ARG A O 1
ATOM 803 N N . VAL A 1 105 ? 4.138 6.626 -6.076 1.00 89.50 105 VAL A N 1
ATOM 804 C CA . VAL A 1 105 ? 4.703 5.438 -6.723 1.00 89.50 105 VAL A CA 1
ATOM 805 C C . VAL A 1 105 ? 5.661 5.807 -7.850 1.00 89.50 105 VAL A C 1
ATOM 807 O O . VAL A 1 105 ? 6.737 5.211 -7.949 1.00 89.50 105 VAL A O 1
ATOM 810 N N . ASP A 1 106 ? 5.333 6.818 -8.654 1.00 88.31 106 ASP A N 1
ATOM 811 C CA . ASP A 1 106 ? 6.237 7.328 -9.686 1.00 88.31 106 ASP A CA 1
ATOM 812 C C . ASP A 1 106 ? 7.566 7.786 -9.063 1.00 88.31 106 ASP A C 1
ATOM 814 O O . ASP A 1 106 ? 8.636 7.329 -9.460 1.00 88.31 106 ASP A O 1
ATOM 818 N N . LYS A 1 107 ? 7.518 8.566 -7.973 1.00 87.81 107 LYS A N 1
ATOM 819 C CA . LYS A 1 107 ? 8.724 9.006 -7.245 1.00 87.81 107 LYS A CA 1
ATOM 820 C C . LYS A 1 107 ? 9.535 7.855 -6.655 1.00 87.81 107 LYS A C 1
ATOM 822 O O . LYS A 1 107 ? 10.761 7.919 -6.682 1.00 87.81 107 LYS A O 1
ATOM 827 N N . ILE A 1 108 ? 8.879 6.834 -6.100 1.00 84.88 108 ILE A N 1
ATOM 828 C CA . ILE A 1 108 ? 9.560 5.662 -5.527 1.00 84.88 108 ILE A CA 1
ATOM 829 C C . ILE A 1 108 ? 10.242 4.864 -6.629 1.00 84.88 108 ILE A C 1
ATOM 831 O O . ILE A 1 108 ? 11.370 4.417 -6.453 1.00 84.88 108 ILE A O 1
ATOM 835 N N . THR A 1 109 ? 9.557 4.681 -7.758 1.00 81.38 109 THR A N 1
ATOM 836 C CA . THR A 1 109 ? 10.029 3.821 -8.846 1.00 81.38 109 THR A CA 1
ATOM 837 C C . THR A 1 109 ? 10.951 4.520 -9.840 1.00 81.38 109 THR A C 1
ATOM 839 O O . THR A 1 109 ? 11.610 3.851 -10.647 1.00 81.38 109 THR A O 1
ATOM 842 N N . HIS A 1 110 ? 11.069 5.843 -9.735 1.00 80.88 110 HIS A N 1
ATOM 843 C CA . HIS A 1 110 ? 11.942 6.648 -10.568 1.00 80.88 110 HIS A CA 1
ATOM 844 C C . HIS A 1 110 ? 13.397 6.170 -10.480 1.00 80.88 110 HIS A C 1
ATOM 846 O O . HIS A 1 110 ? 14.013 6.148 -9.415 1.00 80.88 110 HIS A O 1
ATOM 852 N N . GLY A 1 111 ? 13.967 5.780 -11.620 1.00 69.50 111 GLY A N 1
ATOM 853 C CA . GLY A 1 111 ? 15.365 5.349 -11.713 1.00 69.50 111 GLY A CA 1
ATOM 854 C C . GLY A 1 111 ? 15.679 3.967 -11.124 1.00 69.50 111 GLY A C 1
ATOM 855 O O . GLY A 1 111 ? 16.831 3.545 -11.202 1.00 69.50 111 GLY A O 1
ATOM 856 N N . ILE A 1 112 ? 14.689 3.246 -10.583 1.00 70.06 112 ILE A N 1
ATOM 857 C CA . ILE A 1 112 ? 14.855 1.869 -10.082 1.00 70.06 112 ILE A CA 1
ATOM 858 C C . ILE A 1 112 ? 14.157 0.822 -10.957 1.00 70.06 112 ILE A C 1
ATOM 860 O O . ILE A 1 112 ? 14.325 -0.372 -10.723 1.00 70.06 112 ILE A O 1
ATOM 864 N N . HIS A 1 113 ? 13.405 1.236 -11.983 1.00 68.12 113 HIS A N 1
ATOM 865 C CA . HIS A 1 113 ? 12.738 0.301 -12.887 1.00 68.12 113 HIS A CA 1
ATOM 866 C C . HIS A 1 113 ? 13.755 -0.526 -13.704 1.00 68.12 113 HIS A C 1
ATOM 868 O O . HIS A 1 113 ? 14.617 0.058 -14.371 1.00 68.12 113 HIS A O 1
ATOM 874 N N . PRO A 1 114 ? 13.681 -1.871 -13.689 1.00 66.69 114 PRO A N 1
ATOM 875 C CA . PRO A 1 114 ? 14.634 -2.699 -14.415 1.00 66.69 114 PRO A CA 1
ATOM 876 C C . PRO A 1 114 ? 14.447 -2.556 -15.933 1.00 66.69 114 PRO A C 1
ATOM 878 O O . PRO A 1 114 ? 13.327 -2.554 -16.442 1.00 66.69 114 PRO A O 1
ATOM 881 N N . ALA A 1 115 ? 15.550 -2.460 -16.677 1.00 64.69 115 ALA A N 1
ATOM 882 C CA . ALA A 1 115 ? 15.505 -2.306 -18.130 1.00 64.69 115 ALA A CA 1
ATOM 883 C C . ALA A 1 115 ? 14.812 -3.500 -18.814 1.00 64.69 115 ALA A C 1
ATOM 885 O O . ALA A 1 115 ? 15.108 -4.653 -18.508 1.00 64.69 115 ALA A O 1
ATOM 886 N N . GLY A 1 116 ? 13.927 -3.219 -19.776 1.00 64.94 116 GLY A N 1
ATOM 887 C CA . GLY A 1 116 ? 13.215 -4.243 -20.554 1.00 64.94 116 GLY A CA 1
ATOM 888 C C . GLY A 1 116 ? 11.934 -4.777 -19.908 1.00 64.94 116 GLY A C 1
ATOM 889 O O . GLY A 1 116 ? 11.319 -5.682 -20.469 1.00 64.94 116 GLY A O 1
ATOM 890 N N . HIS A 1 117 ? 11.516 -4.221 -18.770 1.00 63.00 117 HIS A N 1
ATOM 891 C CA . HIS A 1 117 ? 10.237 -4.540 -18.144 1.00 63.00 117 HIS A CA 1
ATOM 892 C C . HIS A 1 117 ? 9.150 -3.540 -18.569 1.00 63.00 117 HIS A C 1
ATOM 894 O O . HIS A 1 117 ? 9.458 -2.369 -18.797 1.00 63.00 117 HIS A O 1
ATOM 900 N N . PRO A 1 118 ? 7.888 -3.982 -18.733 1.00 66.19 118 PRO A N 1
ATOM 901 C CA . PRO A 1 118 ? 6.778 -3.061 -18.925 1.00 66.19 118 PRO A CA 1
ATOM 902 C C . PRO A 1 118 ? 6.560 -2.252 -17.644 1.00 66.19 118 PRO A C 1
ATOM 904 O O . PRO A 1 118 ? 6.564 -2.802 -16.538 1.00 66.19 118 PRO A O 1
ATOM 907 N N . ASP A 1 119 ? 6.358 -0.946 -17.799 1.00 68.75 119 ASP A N 1
ATOM 908 C CA . ASP A 1 119 ? 5.983 -0.099 -16.677 1.00 68.75 119 ASP A CA 1
ATOM 909 C C . ASP A 1 119 ? 4.497 -0.284 -16.369 1.00 68.75 119 ASP A C 1
ATOM 911 O O . ASP A 1 119 ? 3.620 0.224 -17.067 1.00 68.75 119 ASP A O 1
ATOM 915 N N . VAL A 1 120 ? 4.229 -1.066 -15.332 1.00 74.56 120 VAL A N 1
ATOM 916 C CA . VAL A 1 120 ? 2.885 -1.342 -14.835 1.00 74.56 120 VAL A CA 1
ATOM 917 C C . VAL A 1 120 ? 2.560 -0.410 -13.675 1.00 74.56 120 VAL A C 1
ATOM 919 O O . VAL A 1 120 ? 2.547 -0.797 -12.509 1.00 74.56 120 VAL A O 1
ATOM 922 N N . ILE A 1 121 ? 2.377 0.872 -13.998 1.00 77.94 121 ILE A N 1
ATOM 923 C CA . ILE A 1 121 ? 2.150 1.908 -12.984 1.00 77.94 121 ILE A CA 1
ATOM 924 C C . ILE A 1 121 ? 0.919 1.609 -12.119 1.00 77.94 121 ILE A C 1
ATOM 926 O O . ILE A 1 121 ? 0.991 1.773 -10.907 1.00 77.94 121 ILE A O 1
ATOM 930 N N . TRP A 1 122 ? -0.155 1.085 -12.715 1.00 79.75 122 TRP A N 1
ATOM 931 C CA . TRP A 1 122 ? -1.383 0.742 -11.997 1.00 79.75 122 TRP A CA 1
ATOM 932 C C . TRP A 1 122 ? -1.179 -0.395 -10.995 1.00 79.75 122 TRP A C 1
ATOM 934 O O . TRP A 1 122 ? -1.492 -0.208 -9.827 1.00 79.75 122 TRP A O 1
ATOM 944 N N . ASP A 1 123 ? -0.517 -1.490 -11.379 1.00 79.69 123 ASP A N 1
ATOM 945 C CA . ASP A 1 123 ? -0.214 -2.584 -10.443 1.00 79.69 123 ASP A CA 1
ATOM 946 C C . ASP A 1 123 ? 0.640 -2.102 -9.260 1.00 79.69 123 ASP A C 1
ATOM 948 O O . ASP A 1 123 ? 0.461 -2.515 -8.117 1.00 79.69 123 ASP A O 1
ATOM 952 N N . LYS A 1 124 ? 1.592 -1.196 -9.516 1.00 85.50 124 LYS A N 1
ATOM 953 C CA . LYS A 1 124 ? 2.409 -0.599 -8.454 1.00 85.50 124 LYS A CA 1
ATOM 954 C C . LYS A 1 124 ? 1.567 0.281 -7.520 1.00 85.50 124 LYS A C 1
ATOM 956 O O . LYS A 1 124 ? 1.812 0.284 -6.316 1.00 85.50 124 LYS A O 1
ATOM 961 N N . VAL A 1 125 ? 0.605 1.030 -8.058 1.00 88.25 125 VAL A N 1
ATOM 962 C CA . VAL A 1 125 ? -0.335 1.857 -7.284 1.00 88.25 125 VAL A CA 1
ATOM 963 C C . VAL A 1 125 ? -1.268 0.998 -6.439 1.00 88.25 125 VAL A C 1
ATOM 965 O O . VAL A 1 125 ? -1.461 1.308 -5.264 1.00 88.25 125 VAL A O 1
ATOM 968 N N . GLU A 1 126 ? -1.753 -0.120 -6.971 1.00 86.81 126 GLU A N 1
ATOM 969 C CA . GLU A 1 126 ? -2.529 -1.104 -6.210 1.00 86.81 126 GLU A CA 1
ATOM 970 C C . GLU A 1 126 ? -1.693 -1.695 -5.066 1.00 86.81 126 GLU A C 1
ATOM 972 O O . GLU A 1 126 ? -2.127 -1.703 -3.918 1.00 86.81 126 GLU A O 1
ATOM 977 N N . ILE A 1 127 ? -0.439 -2.084 -5.328 1.00 86.25 127 ILE A N 1
ATOM 978 C CA . ILE A 1 127 ? 0.475 -2.597 -4.292 1.00 86.25 127 ILE A CA 1
ATOM 979 C C . ILE A 1 127 ? 0.730 -1.559 -3.189 1.00 86.25 127 ILE A C 1
ATOM 981 O O . ILE A 1 127 ? 0.834 -1.912 -2.012 1.00 86.25 127 ILE A O 1
ATOM 985 N N . TRP A 1 128 ? 0.850 -0.279 -3.545 1.00 90.38 128 TRP A N 1
ATOM 986 C CA . TRP A 1 128 ? 1.007 0.795 -2.565 1.00 90.38 128 TRP A CA 1
ATOM 987 C C . TRP A 1 128 ? -0.268 0.983 -1.732 1.00 90.38 128 TRP A C 1
ATOM 989 O O . TRP A 1 128 ? -0.199 1.060 -0.505 1.00 90.38 128 TRP A O 1
ATOM 999 N N . THR A 1 129 ? -1.427 0.996 -2.392 1.00 89.81 129 THR A N 1
ATOM 1000 C CA . THR A 1 129 ? -2.747 1.152 -1.764 1.00 89.81 129 THR A CA 1
ATOM 1001 C C . THR A 1 129 ? -3.073 -0.011 -0.821 1.00 89.81 129 THR A C 1
ATOM 1003 O O . THR A 1 129 ? -3.519 0.226 0.300 1.00 89.81 129 THR A O 1
ATOM 1006 N N . ASP A 1 130 ? -2.746 -1.253 -1.195 1.00 87.06 130 ASP A N 1
ATOM 1007 C CA . ASP A 1 130 ? -2.846 -2.430 -0.315 1.00 87.06 130 ASP A CA 1
ATOM 1008 C C . ASP A 1 130 ? -1.993 -2.261 0.950 1.00 87.06 130 ASP A C 1
ATOM 1010 O O . ASP A 1 130 ? -2.435 -2.588 2.053 1.00 87.06 130 ASP A O 1
ATOM 1014 N N . GLY A 1 131 ? -0.788 -1.696 0.813 1.00 87.75 131 GLY A N 1
ATOM 1015 C CA . GLY A 1 131 ? 0.062 -1.345 1.949 1.00 87.75 131 GLY A CA 1
ATOM 1016 C C . GLY A 1 131 ? -0.634 -0.372 2.903 1.00 87.75 131 GLY A C 1
ATOM 1017 O O . GLY A 1 131 ? -0.690 -0.626 4.108 1.00 87.75 131 GLY A O 1
ATOM 1018 N N . VAL A 1 132 ? -1.216 0.709 2.371 1.00 90.62 132 VAL A N 1
ATOM 1019 C CA . VAL A 1 132 ? -1.988 1.689 3.158 1.00 90.62 132 VAL A CA 1
ATOM 1020 C C . VAL A 1 132 ? -3.144 1.003 3.887 1.00 90.62 132 VAL A C 1
ATOM 1022 O O . VAL A 1 132 ? -3.254 1.118 5.109 1.00 90.62 132 VAL A O 1
ATOM 1025 N N . ALA A 1 133 ? -3.961 0.233 3.167 1.00 89.06 133 ALA A N 1
ATOM 1026 C CA . ALA A 1 133 ? -5.107 -0.478 3.725 1.00 89.06 133 ALA A CA 1
ATOM 1027 C C . ALA A 1 133 ? -4.705 -1.470 4.826 1.00 89.06 133 ALA A C 1
ATOM 1029 O O . ALA A 1 133 ? -5.369 -1.555 5.860 1.0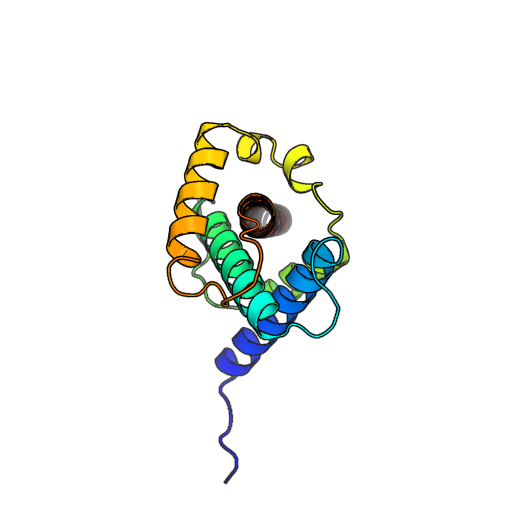0 89.06 133 ALA A O 1
ATOM 1030 N N . ALA A 1 134 ? -3.589 -2.188 4.661 1.00 85.38 134 ALA A N 1
ATOM 1031 C CA . ALA A 1 134 ? -3.061 -3.081 5.690 1.00 85.38 134 ALA A CA 1
ATOM 1032 C C . ALA A 1 134 ? -2.735 -2.331 6.992 1.00 85.38 134 ALA A C 1
ATOM 1034 O O . ALA A 1 134 ? -3.073 -2.806 8.077 1.00 85.38 134 ALA A O 1
ATOM 1035 N N . ALA A 1 135 ? -2.144 -1.138 6.899 1.00 86.00 135 ALA A N 1
ATOM 1036 C CA . ALA A 1 135 ? -1.881 -0.297 8.066 1.00 86.00 135 ALA A CA 1
ATOM 1037 C C . ALA A 1 135 ? -3.179 0.149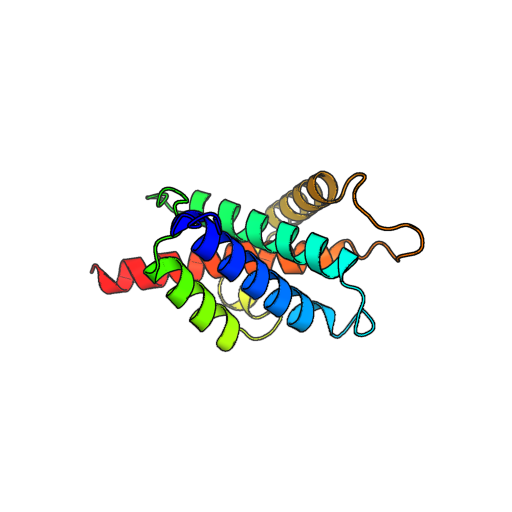 8.757 1.00 86.00 135 ALA A C 1
ATOM 1039 O O . ALA A 1 135 ? -3.287 0.074 9.983 1.00 86.00 135 ALA A O 1
ATOM 1040 N N . LEU A 1 136 ? -4.181 0.564 7.976 1.00 87.31 136 LEU A N 1
ATOM 1041 C CA . LEU A 1 136 ? -5.480 0.991 8.500 1.00 87.31 136 LEU A CA 1
ATOM 1042 C C . LEU A 1 136 ? -6.226 -0.155 9.204 1.00 87.31 136 LEU A C 1
ATOM 1044 O O . LEU A 1 136 ? -6.786 0.054 10.283 1.00 87.31 136 LEU A O 1
ATOM 1048 N N . ARG A 1 137 ? -6.186 -1.381 8.657 1.00 85.56 137 ARG A N 1
ATOM 1049 C CA . ARG A 1 137 ? -6.744 -2.589 9.302 1.00 85.56 137 ARG A CA 1
ATOM 1050 C C . ARG A 1 137 ? -6.114 -2.836 10.665 1.00 85.56 137 ARG A C 1
ATOM 1052 O O . ARG A 1 137 ? -6.834 -2.980 11.651 1.00 85.56 137 ARG A O 1
ATOM 1059 N N . ILE A 1 138 ? -4.782 -2.831 10.720 1.00 82.25 138 ILE A N 1
ATOM 1060 C CA . ILE A 1 138 ? -4.031 -3.070 11.957 1.00 82.25 138 ILE A CA 1
ATOM 1061 C C . ILE A 1 138 ? -4.383 -2.014 12.998 1.00 82.25 138 ILE A C 1
ATOM 1063 O O . ILE A 1 138 ? -4.728 -2.360 14.125 1.00 82.25 138 ILE A O 1
ATOM 1067 N N . ALA A 1 139 ? -4.368 -0.736 12.620 1.00 82.50 139 ALA A N 1
ATOM 1068 C CA . ALA A 1 139 ? -4.701 0.343 13.541 1.00 82.50 139 ALA A CA 1
ATOM 1069 C C . ALA A 1 139 ? -6.147 0.241 14.061 1.00 82.50 139 ALA A C 1
ATOM 1071 O O . ALA A 1 139 ? -6.399 0.458 15.249 1.00 82.50 139 ALA A O 1
ATOM 1072 N N . ARG A 1 140 ? -7.104 -0.143 13.203 1.00 81.31 140 ARG A N 1
ATOM 1073 C CA . ARG A 1 140 ? -8.497 -0.384 13.605 1.00 81.31 140 ARG A CA 1
ATOM 1074 C C . ARG A 1 140 ? -8.607 -1.530 14.611 1.00 81.31 140 ARG A C 1
ATOM 1076 O O . ARG A 1 140 ? -9.340 -1.409 15.592 1.00 81.31 140 ARG A O 1
ATOM 1083 N N . ASP A 1 141 ? -7.907 -2.633 14.376 1.00 78.75 141 ASP A N 1
ATOM 1084 C CA . ASP A 1 141 ? -7.977 -3.816 15.235 1.00 78.75 141 ASP A CA 1
ATOM 1085 C C . ASP A 1 141 ? -7.237 -3.612 16.566 1.00 78.75 141 ASP A C 1
ATOM 1087 O O . ASP A 1 141 ? -7.736 -4.037 17.609 1.00 78.75 141 ASP A O 1
ATOM 1091 N N . GLU A 1 142 ? -6.123 -2.876 16.576 1.00 73.12 142 GLU A N 1
ATOM 1092 C CA . GLU A 1 142 ? -5.468 -2.426 17.810 1.00 73.12 142 GLU A CA 1
ATOM 1093 C C . GLU A 1 142 ? -6.378 -1.494 18.622 1.00 73.12 142 GLU A C 1
ATOM 1095 O O . GLU A 1 142 ? -6.504 -1.666 19.836 1.00 73.12 142 GLU A O 1
ATOM 1100 N N . GLY A 1 143 ? -7.071 -0.557 17.964 1.00 60.91 143 GLY A N 1
ATOM 1101 C CA . GLY A 1 143 ? -8.059 0.310 18.610 1.00 60.91 143 GLY A CA 1
ATOM 1102 C C . GLY A 1 143 ? -9.219 -0.473 19.237 1.00 60.91 143 GLY A C 1
ATOM 1103 O O . GLY A 1 143 ? -9.647 -0.161 20.346 1.00 60.91 143 GLY A O 1
ATOM 1104 N N . ARG A 1 144 ? -9.687 -1.543 18.580 1.00 59.91 144 ARG A N 1
ATOM 1105 C CA . ARG A 1 144 ? -10.724 -2.447 19.118 1.00 59.91 144 ARG A CA 1
ATOM 1106 C C . ARG A 1 144 ? -10.251 -3.282 20.305 1.00 59.91 144 ARG A C 1
ATOM 1108 O O . ARG A 1 144 ? -11.069 -3.632 21.144 1.00 59.91 144 ARG A O 1
ATOM 1115 N N . GLN A 1 145 ? -8.967 -3.627 20.378 1.00 58.06 145 GLN A N 1
ATOM 1116 C CA . GLN A 1 145 ? -8.404 -4.374 21.510 1.00 58.06 145 GLN A CA 1
ATOM 1117 C C . GLN A 1 145 ? -8.175 -3.499 22.753 1.00 58.06 145 GLN A C 1
ATOM 1119 O O . GLN A 1 145 ? -7.998 -4.035 23.847 1.00 58.06 145 GLN A O 1
ATOM 1124 N N . GLN A 1 146 ? -8.143 -2.172 22.591 1.00 51.94 146 GLN A N 1
ATOM 1125 C CA . GLN A 1 146 ? -7.913 -1.206 23.671 1.00 51.94 146 GLN A CA 1
ATOM 1126 C C . GLN A 1 146 ? -9.202 -0.581 24.242 1.00 51.94 146 GLN A C 1
ATOM 1128 O O . GLN A 1 146 ? -9.126 0.076 25.282 1.00 51.94 146 GLN A O 1
ATOM 1133 N N . ALA A 1 147 ? -10.352 -0.771 23.583 1.00 46.34 147 ALA A N 1
ATOM 1134 C CA . ALA A 1 147 ? -11.675 -0.273 23.985 1.00 46.34 147 ALA A CA 1
ATOM 1135 C C . ALA A 1 147 ? -12.486 -1.325 24.758 1.00 46.34 147 ALA A C 1
ATOM 1137 O O . ALA A 1 147 ? -13.250 -0.917 25.664 1.00 46.34 147 ALA A O 1
#

Secondary structure (DSSP, 8-state):
------HHHHHHHHHHHHHHHHHHHHHTTTS-TT-HHHHHHHHHHHHHHHHHHHHHSSS---S---HHHHHHHHHHHHHPPTTTHHHH-GGGGSHHHHHHHHHHHHHHHTTTSPTT----HHHHHHHHHHHHHHHHHHHHHHHHHH-

Sequence (147 aa):
MTPVMSTADVDVRNLRRLARTRAELLTRLVLPPGHDPILDIMATIWLDGLTAGFQMVEHPTPVGVSSRLADALYETLAGAELCSEYEEFPELDDADFQDLACGRVDKITHGIHPAGHPDVIWDKVEIWTDGVAAALRIARDEGRQQA